Protein AF-A0AAU5DHJ9-F1 (afdb_monomer_lite)

Sequence (113 aa):
MTTLTARCSSARSRAVEELAEATAKWGSAVPDDPGITELADQLAYVAGHLPEDLVNRAEAATHLEAAVEHLRAAARLGGLLPVVTLHHLRLALQRERSARRDHARPRHPSGRS

Structure (mmCIF, N/CA/C/O backbone):
data_AF-A0AAU5DHJ9-F1
#
_entry.id   AF-A0AAU5DHJ9-F1
#
loop_
_atom_site.group_PDB
_atom_site.id
_atom_site.type_symbol
_atom_site.label_atom_id
_atom_site.label_alt_id
_atom_site.label_comp_id
_atom_site.label_asym_id
_atom_site.label_entity_id
_atom_site.label_seq_id
_atom_site.pdbx_PDB_ins_code
_atom_site.Cartn_x
_atom_site.Cartn_y
_atom_site.Cartn_z
_atom_site.occupancy
_atom_site.B_iso_or_equiv
_atom_site.auth_seq_id
_atom_site.auth_comp_id
_atom_site.auth_asym_id
_atom_site.auth_atom_id
_atom_site.pdbx_PDB_model_num
ATOM 1 N N . MET A 1 1 ? -35.230 43.646 -18.114 1.00 48.50 1 MET A N 1
ATOM 2 C CA . MET A 1 1 ? -34.043 43.342 -17.278 1.00 48.50 1 MET A CA 1
ATOM 3 C C . MET A 1 1 ? -33.862 41.826 -17.143 1.00 48.50 1 MET A C 1
ATOM 5 O O . MET A 1 1 ? -34.112 41.276 -16.083 1.00 48.50 1 MET A O 1
ATOM 9 N N . THR A 1 2 ? -33.458 41.124 -18.206 1.00 56.53 2 THR A N 1
ATOM 10 C CA . THR A 1 2 ? -33.458 39.637 -18.229 1.00 56.53 2 THR A CA 1
ATOM 11 C C . THR A 1 2 ? -32.224 39.017 -18.896 1.00 56.53 2 THR A C 1
ATOM 13 O O . THR A 1 2 ? -32.039 37.807 -18.858 1.00 56.53 2 THR A O 1
ATOM 16 N N . THR A 1 3 ? -31.332 39.827 -19.469 1.00 59.31 3 THR A N 1
ATOM 17 C CA . THR A 1 3 ? -30.191 39.359 -20.276 1.00 59.31 3 THR A CA 1
ATOM 18 C C . THR A 1 3 ? -28.950 38.991 -19.455 1.00 59.31 3 THR A C 1
ATOM 20 O O . THR A 1 3 ? -28.213 38.087 -19.839 1.00 59.31 3 THR A O 1
ATOM 23 N N . LEU A 1 4 ? -28.718 39.640 -18.309 1.00 55.88 4 LEU A N 1
ATOM 24 C CA . LEU A 1 4 ? -27.567 39.355 -17.436 1.00 55.88 4 LEU A CA 1
ATOM 25 C C . LEU A 1 4 ? -27.727 38.036 -16.667 1.00 55.88 4 LEU A C 1
ATOM 27 O O . LEU A 1 4 ? -26.788 37.246 -16.608 1.00 55.88 4 LEU A O 1
ATOM 31 N N . THR A 1 5 ? -28.926 37.751 -16.153 1.00 53.72 5 THR A N 1
ATOM 32 C CA . THR A 1 5 ? -29.237 36.500 -15.440 1.00 53.72 5 THR A CA 1
ATOM 33 C C . THR A 1 5 ? -29.174 35.290 -16.375 1.00 53.72 5 THR A C 1
ATOM 35 O O . THR A 1 5 ? -28.612 34.260 -16.010 1.00 53.72 5 THR A O 1
ATOM 38 N N . ALA A 1 6 ? -29.661 35.438 -17.614 1.00 57.25 6 ALA A N 1
ATOM 39 C CA . ALA A 1 6 ? -29.579 34.405 -18.646 1.00 57.25 6 ALA A CA 1
ATOM 40 C C . ALA A 1 6 ? -28.125 34.102 -19.055 1.00 57.25 6 ALA A C 1
ATOM 42 O O . ALA A 1 6 ? -27.738 32.939 -19.126 1.00 57.25 6 ALA A O 1
ATOM 43 N N . ARG A 1 7 ? -27.287 35.135 -19.236 1.00 53.66 7 ARG A N 1
ATOM 44 C CA . ARG A 1 7 ? -25.850 34.969 -19.528 1.00 53.66 7 ARG A CA 1
ATOM 45 C C . ARG A 1 7 ? -25.073 34.339 -18.372 1.00 53.66 7 ARG A C 1
ATOM 47 O O . ARG A 1 7 ? -24.150 33.566 -18.602 1.00 53.66 7 ARG A O 1
ATOM 54 N N . CYS A 1 8 ? -25.437 34.662 -17.133 1.00 56.91 8 CYS A N 1
ATOM 55 C CA . CYS A 1 8 ? -24.828 34.060 -15.948 1.00 56.91 8 CYS A CA 1
ATOM 56 C C . CYS A 1 8 ? -25.215 32.574 -15.821 1.00 56.91 8 CYS A C 1
ATOM 58 O O . CYS A 1 8 ? -24.370 31.736 -15.518 1.00 56.91 8 CYS A O 1
ATOM 60 N N . SER A 1 9 ? -26.464 32.228 -16.152 1.00 67.00 9 SER A N 1
ATOM 61 C CA . SER A 1 9 ? -26.942 30.842 -16.216 1.00 67.00 9 SER A CA 1
ATOM 62 C C . SER A 1 9 ? -26.270 30.034 -17.333 1.00 67.00 9 SER A C 1
ATOM 64 O O . SER A 1 9 ? -25.863 28.898 -17.089 1.00 67.00 9 SER A O 1
ATOM 66 N N . SER A 1 10 ? -26.068 30.613 -18.521 1.00 69.50 10 SER A N 1
ATOM 67 C CA . SER A 1 10 ? -25.381 29.931 -19.625 1.00 69.50 10 SER A CA 1
ATOM 68 C C . SER A 1 10 ? -23.885 29.749 -19.355 1.00 69.50 10 SER A C 1
ATOM 70 O O . SER A 1 10 ? -23.349 28.673 -19.597 1.00 69.50 10 SER A O 1
ATOM 72 N N . ALA A 1 11 ? -23.212 30.765 -18.802 1.00 67.62 11 ALA A N 1
ATOM 73 C CA . ALA A 1 11 ? -21.802 30.670 -18.418 1.00 67.62 11 ALA A CA 1
ATOM 74 C C . ALA A 1 11 ? -21.586 29.633 -17.306 1.00 67.62 11 ALA A C 1
ATOM 76 O O . ALA A 1 11 ? -20.648 28.844 -17.371 1.00 67.62 11 ALA A O 1
ATOM 77 N N . ARG A 1 12 ? -22.493 29.581 -16.322 1.00 64.12 12 ARG A N 1
ATOM 78 C CA . ARG A 1 12 ? -22.481 28.552 -15.278 1.00 64.12 12 ARG A CA 1
ATOM 79 C C . ARG A 1 12 ? -22.702 27.152 -15.850 1.00 64.12 12 ARG A C 1
ATOM 81 O O . ARG A 1 12 ? -22.007 26.234 -15.439 1.00 64.12 12 ARG A O 1
ATOM 88 N N . SER A 1 13 ? -23.641 26.989 -16.780 1.00 70.06 13 SER A N 1
ATOM 89 C CA . SER A 1 13 ? -23.925 25.684 -17.401 1.00 70.06 13 SER A CA 1
ATOM 90 C C . SER A 1 13 ? -22.722 25.177 -18.194 1.00 70.06 13 SER A C 1
ATOM 92 O O . SER A 1 13 ? -22.312 24.036 -18.019 1.00 70.06 13 SER A O 1
ATOM 94 N N . ARG A 1 14 ? -22.077 26.069 -18.953 1.00 69.75 14 ARG A N 1
ATOM 95 C CA . ARG A 1 14 ? -20.837 25.766 -19.668 1.00 69.75 14 ARG A CA 1
ATOM 96 C C . ARG A 1 14 ? -19.694 25.384 -18.726 1.00 69.75 14 ARG A C 1
ATOM 98 O O . ARG A 1 14 ? -19.013 24.403 -18.977 1.00 69.75 14 ARG A O 1
ATOM 105 N N . ALA A 1 15 ? -19.514 26.109 -17.621 1.00 58.09 15 ALA A N 1
ATOM 106 C CA . ALA A 1 15 ? -18.496 25.770 -16.625 1.00 58.09 15 ALA A CA 1
ATOM 107 C C . ALA A 1 15 ? -18.752 24.402 -15.962 1.00 58.09 15 ALA A C 1
ATOM 109 O O . ALA A 1 15 ? -17.807 23.702 -15.614 1.00 58.09 15 ALA A O 1
ATOM 110 N N . VAL A 1 16 ? -20.020 24.006 -15.798 1.00 65.75 16 VAL A N 1
ATOM 111 C CA . VAL A 1 16 ? -20.394 22.680 -15.279 1.00 65.75 16 VAL A CA 1
ATOM 112 C C . VAL A 1 16 ? -20.126 21.578 -16.309 1.00 65.75 16 VAL A C 1
ATOM 114 O O . VAL A 1 16 ? -19.627 20.526 -15.925 1.00 65.75 16 VAL A O 1
ATOM 117 N N . GLU A 1 17 ? -20.394 21.808 -17.596 1.00 74.25 17 GLU A N 1
ATOM 118 C CA . GLU A 1 17 ? -20.050 20.864 -18.673 1.00 74.25 17 GLU A CA 1
ATOM 119 C C . GLU A 1 17 ? -18.535 20.717 -18.848 1.00 74.25 17 GLU A C 1
ATOM 121 O O . GLU A 1 17 ? -18.038 19.595 -18.898 1.00 74.25 17 GLU A O 1
ATOM 126 N N . GLU A 1 18 ? -17.788 21.824 -18.852 1.00 66.88 18 GLU A N 1
ATOM 127 C CA . GLU A 1 18 ? -16.321 21.816 -18.918 1.00 66.88 18 GLU A CA 1
ATOM 128 C C . GLU A 1 18 ? -15.719 21.093 -17.701 1.00 66.88 18 GLU A C 1
ATOM 130 O O . GLU A 1 18 ? -14.774 20.315 -17.843 1.00 66.88 18 GLU A O 1
ATOM 135 N N . LEU A 1 19 ? -16.302 21.275 -16.508 1.00 54.94 19 LEU A N 1
ATOM 136 C CA . LEU A 1 19 ? -15.910 20.537 -15.307 1.00 54.94 19 LEU A CA 1
ATOM 137 C C . LEU A 1 19 ? -16.259 19.047 -15.408 1.00 54.94 19 LEU A C 1
ATOM 139 O O . LEU A 1 19 ? -15.444 18.213 -15.024 1.00 54.94 19 LEU A O 1
ATOM 143 N N . ALA A 1 20 ? -17.435 18.688 -15.925 1.00 67.81 20 ALA A N 1
ATOM 144 C CA . ALA A 1 20 ? -17.838 17.295 -16.113 1.00 67.81 20 ALA A CA 1
ATOM 145 C C . ALA A 1 20 ? -16.936 16.580 -17.131 1.00 67.81 20 ALA A C 1
ATOM 147 O O . ALA A 1 20 ? -16.505 15.454 -16.885 1.00 67.81 20 ALA A O 1
ATOM 148 N N . GLU A 1 21 ? -16.579 17.251 -18.227 1.00 68.94 21 GLU A N 1
ATOM 149 C CA . GLU A 1 21 ? -15.649 16.737 -19.231 1.00 68.94 21 GLU A CA 1
ATOM 150 C C . GLU A 1 21 ? -14.227 16.597 -18.663 1.00 68.94 21 GLU A C 1
ATOM 152 O O . GLU A 1 21 ? -13.570 15.576 -18.874 1.00 68.94 21 GLU A O 1
ATOM 157 N N . ALA A 1 22 ? -13.758 17.581 -17.888 1.00 59.31 22 ALA A N 1
ATOM 158 C CA . ALA A 1 22 ? -12.475 17.502 -17.192 1.00 59.31 22 ALA A CA 1
ATOM 159 C C . ALA A 1 22 ? -12.451 16.350 -16.173 1.00 59.31 22 ALA A C 1
ATOM 161 O O . ALA A 1 22 ? -11.483 15.595 -16.117 1.00 59.31 22 ALA A O 1
ATOM 162 N N . THR A 1 23 ? -13.542 16.155 -15.429 1.00 59.72 23 THR A N 1
ATOM 163 C CA . THR A 1 23 ? -13.670 15.076 -14.438 1.00 59.72 23 THR A CA 1
ATOM 164 C C . THR A 1 23 ? -13.727 13.702 -15.112 1.00 59.72 23 THR A C 1
ATOM 166 O O . THR A 1 23 ? -13.102 12.760 -14.632 1.00 59.72 23 THR A O 1
ATOM 169 N N . ALA A 1 24 ? -14.403 13.581 -16.260 1.00 63.22 24 ALA A N 1
ATOM 170 C CA . ALA A 1 24 ? -14.417 12.354 -17.056 1.00 63.22 24 ALA A CA 1
ATOM 171 C C . ALA A 1 24 ? -13.014 11.988 -17.577 1.00 63.22 24 ALA A C 1
ATOM 173 O O . ALA A 1 24 ? -12.643 10.816 -17.564 1.00 63.22 24 ALA A O 1
ATOM 174 N N . LYS A 1 25 ? -12.206 12.989 -17.959 1.00 60.53 25 LYS A N 1
ATOM 175 C CA . LYS A 1 25 ? -10.799 12.803 -18.363 1.00 60.53 25 LYS A CA 1
ATOM 176 C C . LYS A 1 25 ? -9.890 12.432 -17.187 1.00 60.53 25 LYS A C 1
ATOM 178 O O . LYS A 1 25 ? -8.978 11.627 -17.353 1.00 60.53 25 LYS A O 1
ATOM 183 N N . TRP A 1 26 ? -10.140 12.979 -15.996 1.00 53.69 26 TRP A N 1
ATOM 184 C CA . TRP A 1 26 ? -9.405 12.610 -14.780 1.00 53.69 26 TRP A CA 1
ATOM 185 C C . TRP A 1 26 ? -9.751 11.201 -14.287 1.00 53.69 26 TRP A C 1
ATOM 187 O O . TRP A 1 26 ? -8.873 10.510 -13.785 1.00 53.69 26 TRP A O 1
ATOM 197 N N . GLY A 1 27 ? -10.991 10.746 -14.484 1.00 53.41 27 GLY A N 1
ATOM 198 C CA . GLY A 1 27 ? -11.424 9.389 -14.137 1.00 53.41 27 GLY A CA 1
ATOM 199 C C . GLY A 1 27 ? -10.982 8.298 -15.120 1.00 53.41 27 GLY A C 1
ATOM 200 O O . GLY A 1 27 ? -10.995 7.128 -14.757 1.00 53.41 27 GLY A O 1
ATOM 201 N N . SER A 1 28 ? -10.584 8.650 -16.350 1.00 53.78 28 SER A N 1
ATOM 202 C CA . SER A 1 28 ? -10.228 7.670 -17.394 1.00 53.78 28 SER A CA 1
ATOM 203 C C . SER A 1 28 ? -8.792 7.142 -17.330 1.00 53.78 28 SER A C 1
ATOM 205 O O . SER A 1 28 ? -8.459 6.204 -18.047 1.00 53.78 28 SER A O 1
ATOM 207 N N . ALA A 1 29 ? -7.939 7.755 -16.509 1.00 54.34 29 ALA A N 1
ATOM 208 C CA . ALA A 1 29 ? -6.532 7.386 -16.371 1.00 54.34 29 ALA A CA 1
ATOM 209 C C . ALA A 1 29 ? -6.064 7.507 -14.916 1.00 54.34 29 ALA A C 1
ATOM 211 O O . ALA A 1 29 ? -4.945 7.943 -14.661 1.00 54.34 29 ALA A O 1
ATOM 212 N N . VAL A 1 30 ? -6.927 7.155 -13.958 1.00 49.25 30 VAL A N 1
ATOM 213 C CA . VAL A 1 30 ? -6.434 6.766 -12.636 1.00 49.25 30 VAL A CA 1
ATOM 214 C C . VAL A 1 30 ? -5.784 5.405 -12.871 1.00 49.25 30 VAL A C 1
ATOM 216 O O . VAL A 1 30 ? -6.510 4.478 -13.232 1.00 49.25 30 VAL A O 1
ATOM 219 N N . PRO A 1 31 ? -4.445 5.279 -12.792 1.00 57.81 31 PRO A N 1
ATOM 220 C CA . PRO A 1 31 ? -3.838 3.957 -12.785 1.00 57.81 31 PRO A CA 1
ATOM 221 C C . PRO A 1 31 ? -4.528 3.173 -11.673 1.00 57.81 31 PRO A C 1
ATOM 223 O O . PRO A 1 31 ? -4.787 3.762 -10.620 1.00 57.81 31 PRO A O 1
ATOM 226 N N . ASP A 1 32 ? -4.842 1.896 -11.894 1.00 64.81 32 ASP A N 1
ATOM 227 C CA . ASP A 1 32 ? -5.180 1.020 -10.773 1.00 64.81 32 ASP A CA 1
ATOM 228 C C . ASP A 1 32 ? -4.099 1.250 -9.716 1.00 64.81 32 ASP A C 1
ATOM 230 O O . ASP A 1 32 ? -2.926 1.072 -10.027 1.00 64.81 32 ASP A O 1
ATOM 234 N N . ASP A 1 33 ? -4.469 1.791 -8.552 1.00 63.72 33 ASP A N 1
ATOM 235 C CA . ASP A 1 33 ? -3.519 2.093 -7.482 1.00 63.72 33 ASP A CA 1
ATOM 236 C C . ASP A 1 33 ? -3.163 0.747 -6.855 1.00 63.72 33 ASP A C 1
ATOM 238 O O . ASP A 1 33 ? -3.976 0.209 -6.087 1.00 63.72 33 ASP A O 1
ATOM 242 N N . PRO A 1 34 ? -2.025 0.133 -7.243 1.00 65.56 34 PRO A N 1
ATOM 243 C CA . PRO A 1 34 ? -1.705 -1.182 -6.743 1.00 65.56 34 PRO A CA 1
ATOM 244 C C . PRO A 1 34 ? -1.463 -1.007 -5.250 1.00 65.56 34 PRO A C 1
ATOM 246 O O . PRO A 1 34 ? -0.629 -0.203 -4.820 1.00 65.56 34 PRO A O 1
ATOM 249 N N . GLY A 1 35 ? -2.206 -1.749 -4.432 1.00 82.19 35 GLY A N 1
ATOM 250 C CA . GLY A 1 35 ? -2.005 -1.704 -2.988 1.00 82.19 35 GLY A CA 1
ATOM 251 C C . GLY A 1 35 ? -0.529 -1.957 -2.649 1.00 82.19 35 GLY A C 1
ATOM 252 O O . GLY A 1 35 ? 0.183 -2.626 -3.392 1.00 82.19 35 GLY A O 1
ATOM 253 N N . ILE A 1 36 ? -0.054 -1.463 -1.502 1.00 84.31 36 ILE A N 1
ATOM 254 C CA . ILE A 1 36 ? 1.375 -1.516 -1.116 1.00 84.31 36 ILE A CA 1
ATOM 255 C C . ILE A 1 36 ? 2.001 -2.921 -1.277 1.00 84.31 36 ILE A C 1
ATOM 257 O O . ILE A 1 36 ? 3.172 -3.033 -1.634 1.00 84.31 36 ILE A O 1
ATOM 261 N N . THR A 1 37 ? 1.233 -3.992 -1.047 1.00 85.88 37 THR A N 1
ATOM 262 C CA . THR A 1 37 ? 1.674 -5.378 -1.287 1.00 85.88 37 THR A CA 1
ATOM 263 C C . THR A 1 37 ? 1.888 -5.682 -2.772 1.00 85.88 37 THR A C 1
ATOM 265 O O . THR A 1 37 ? 2.920 -6.232 -3.135 1.00 85.88 37 THR A O 1
ATOM 268 N N . GLU A 1 38 ? 0.945 -5.299 -3.631 1.00 83.31 38 GLU A N 1
ATOM 269 C CA . GLU A 1 38 ? 1.021 -5.520 -5.078 1.00 83.31 38 GLU A CA 1
ATOM 270 C C . GLU A 1 38 ? 2.172 -4.723 -5.703 1.00 83.31 38 GLU A C 1
ATOM 272 O O . GLU A 1 38 ? 2.933 -5.259 -6.506 1.00 83.31 38 GLU A O 1
ATOM 277 N N . LEU A 1 39 ? 2.374 -3.479 -5.261 1.00 86.19 39 LEU A N 1
ATOM 278 C C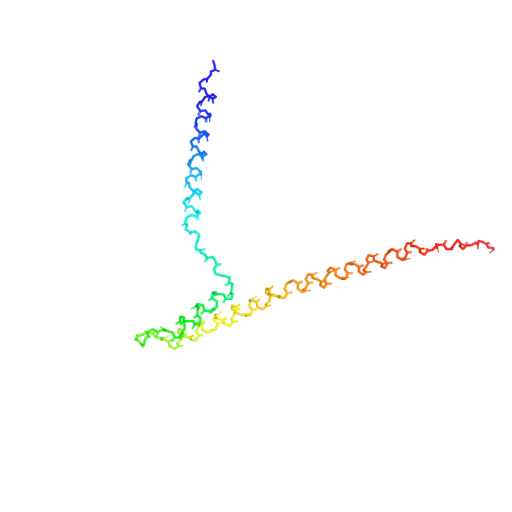A . LEU A 1 39 ? 3.517 -2.670 -5.681 1.00 86.19 39 LEU A CA 1
ATOM 279 C C . LEU A 1 39 ? 4.855 -3.322 -5.289 1.00 86.19 39 LEU A C 1
ATOM 281 O O . LEU A 1 39 ? 5.809 -3.301 -6.068 1.00 86.19 39 LEU A O 1
ATOM 285 N N . ALA A 1 40 ? 4.932 -3.924 -4.097 1.00 89.81 40 ALA A N 1
ATOM 286 C CA . ALA A 1 40 ? 6.123 -4.650 -3.663 1.00 89.81 40 ALA A CA 1
ATOM 287 C C . ALA A 1 40 ? 6.397 -5.878 -4.547 1.00 89.81 40 ALA A C 1
ATOM 289 O O . ALA A 1 40 ? 7.549 -6.140 -4.886 1.00 89.81 40 ALA A O 1
ATOM 290 N N . ASP A 1 41 ? 5.360 -6.609 -4.950 1.00 88.94 41 ASP A N 1
ATOM 291 C CA . ASP A 1 41 ? 5.508 -7.790 -5.805 1.00 88.94 41 ASP A CA 1
ATOM 292 C C . ASP A 1 41 ? 5.906 -7.414 -7.240 1.00 88.94 41 ASP A C 1
ATOM 294 O O . ASP A 1 41 ? 6.793 -8.044 -7.822 1.00 88.94 41 ASP A O 1
ATOM 298 N N . GLN A 1 42 ? 5.337 -6.336 -7.786 1.00 89.50 42 GLN A N 1
ATOM 299 C CA . GLN A 1 42 ? 5.735 -5.792 -9.087 1.00 89.50 42 GLN A CA 1
ATOM 300 C C . GLN A 1 42 ? 7.199 -5.325 -9.083 1.00 89.50 42 GLN A C 1
ATOM 302 O O . GLN A 1 42 ? 7.951 -5.638 -10.007 1.00 89.50 42 GLN A O 1
ATOM 307 N N . LEU A 1 43 ? 7.647 -4.631 -8.030 1.00 88.00 43 LEU A N 1
ATOM 308 C CA . LEU A 1 43 ? 9.047 -4.210 -7.901 1.00 88.00 43 LEU A CA 1
ATOM 309 C C . LEU A 1 43 ? 10.002 -5.395 -7.718 1.00 88.00 43 LEU A C 1
ATOM 311 O O . LEU A 1 43 ? 11.092 -5.383 -8.289 1.00 88.00 43 LEU A O 1
ATOM 315 N N . ALA A 1 44 ? 9.593 -6.436 -6.988 1.00 87.25 44 ALA A N 1
ATOM 316 C CA . ALA A 1 44 ? 10.378 -7.662 -6.851 1.00 87.25 44 ALA A CA 1
ATOM 317 C C . ALA A 1 44 ? 10.537 -8.377 -8.199 1.00 87.25 44 ALA A C 1
ATOM 319 O O . ALA A 1 44 ? 11.625 -8.851 -8.529 1.00 87.25 44 ALA A O 1
ATOM 320 N N . TYR A 1 45 ? 9.471 -8.403 -9.005 1.00 88.94 45 TYR A N 1
ATOM 321 C CA . TYR A 1 45 ? 9.533 -8.913 -10.368 1.00 88.94 45 TYR A CA 1
ATOM 322 C C . TYR A 1 45 ? 10.528 -8.111 -11.215 1.00 88.94 45 TYR A C 1
ATOM 324 O O . T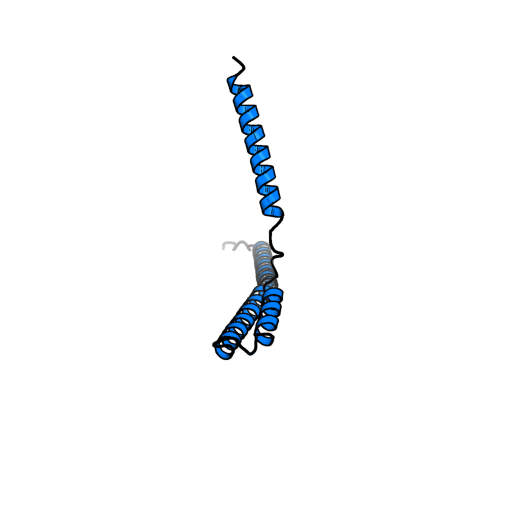YR A 1 45 ? 11.400 -8.708 -11.841 1.00 88.94 45 TYR A O 1
ATOM 332 N N . VAL A 1 46 ? 10.466 -6.775 -11.190 1.00 88.44 46 VAL A N 1
ATOM 333 C CA . VAL A 1 46 ? 11.410 -5.924 -11.936 1.00 88.44 46 VAL A CA 1
ATOM 334 C C . VAL A 1 46 ? 12.855 -6.162 -11.491 1.00 88.44 46 VAL A C 1
ATOM 336 O O . VAL A 1 46 ? 13.723 -6.322 -12.347 1.00 88.44 46 VAL A O 1
ATOM 339 N N . ALA A 1 47 ? 13.117 -6.250 -10.183 1.00 84.44 47 ALA A N 1
ATOM 340 C CA . ALA A 1 47 ? 14.454 -6.516 -9.647 1.00 84.44 47 ALA A CA 1
ATOM 341 C C . ALA A 1 47 ? 15.044 -7.833 -10.185 1.00 84.44 47 ALA A C 1
ATOM 343 O O . ALA A 1 47 ? 16.204 -7.870 -10.593 1.00 84.44 47 ALA A O 1
ATOM 344 N N . GLY A 1 48 ? 14.228 -8.892 -10.256 1.00 86.19 48 GLY A N 1
ATOM 345 C CA . GLY A 1 48 ? 14.635 -10.200 -10.779 1.00 86.19 48 GLY A CA 1
ATOM 346 C C . GLY A 1 48 ? 14.765 -10.282 -12.306 1.00 86.19 48 GLY A C 1
ATOM 347 O O . GLY A 1 48 ? 15.344 -11.242 -12.807 1.00 86.19 48 GLY A O 1
ATOM 348 N N . HIS A 1 49 ? 14.249 -9.295 -13.046 1.00 90.75 49 HIS A N 1
ATOM 349 C CA . HIS A 1 49 ? 14.210 -9.292 -14.516 1.00 90.75 49 HIS A CA 1
ATOM 350 C C . HIS A 1 49 ? 14.943 -8.092 -15.132 1.00 90.75 49 HIS A C 1
ATOM 352 O O . HIS A 1 49 ? 14.683 -7.723 -16.279 1.00 90.75 49 HIS A O 1
ATOM 358 N N . LEU A 1 50 ? 15.871 -7.475 -14.392 1.00 86.00 50 LEU A N 1
ATOM 359 C CA . LEU A 1 50 ? 16.706 -6.409 -14.942 1.00 86.00 50 LEU A CA 1
ATOM 360 C C . LEU A 1 50 ? 17.525 -6.923 -16.141 1.00 86.00 50 LEU A C 1
ATOM 362 O O . LEU A 1 50 ? 18.116 -8.006 -16.029 1.00 86.00 50 LEU A O 1
ATOM 366 N N . PRO A 1 51 ? 17.627 -6.146 -17.239 1.00 88.62 51 PRO A N 1
ATOM 367 C CA . PRO A 1 51 ? 18.434 -6.510 -18.401 1.00 88.62 51 PRO A CA 1
ATOM 368 C C . PRO A 1 51 ? 19.887 -6.814 -18.021 1.00 88.62 51 PRO A C 1
ATOM 370 O O . PRO A 1 51 ? 20.473 -6.126 -17.186 1.00 88.62 51 PRO A O 1
ATOM 373 N N . GLU A 1 52 ? 20.472 -7.847 -18.630 1.00 88.31 52 GLU A N 1
ATOM 374 C CA . GLU A 1 52 ? 21.862 -8.266 -18.379 1.00 88.31 52 GLU A CA 1
ATOM 375 C C . GLU A 1 52 ? 22.882 -7.180 -18.755 1.00 88.31 52 GLU A C 1
ATOM 377 O O . GLU A 1 52 ? 23.924 -7.052 -18.118 1.00 88.31 52 GLU A O 1
ATOM 382 N N . ASP A 1 53 ? 22.566 -6.379 -19.770 1.00 90.38 53 ASP A N 1
ATOM 383 C CA . ASP A 1 53 ? 23.384 -5.290 -20.306 1.00 90.38 53 ASP A CA 1
ATOM 384 C C . ASP A 1 53 ? 23.188 -3.955 -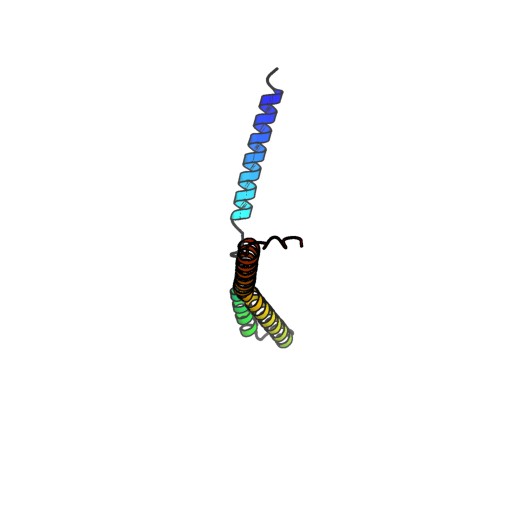19.571 1.00 90.38 53 ASP A C 1
ATOM 386 O O . ASP A 1 53 ? 23.801 -2.945 -19.927 1.00 90.38 53 ASP A O 1
ATOM 390 N N . LEU A 1 54 ? 22.357 -3.933 -18.525 1.00 87.44 54 LEU A N 1
ATOM 391 C CA . LEU A 1 54 ? 22.101 -2.731 -17.749 1.00 87.44 54 LEU A CA 1
ATOM 392 C C . LEU A 1 54 ? 23.371 -2.265 -17.020 1.00 87.44 54 LEU A C 1
ATOM 394 O O . LEU A 1 54 ? 23.951 -2.966 -16.186 1.00 87.44 54 LEU A O 1
ATOM 398 N N . VAL A 1 55 ? 23.776 -1.025 -17.283 1.00 87.88 55 VAL A N 1
ATOM 399 C CA . VAL A 1 55 ? 24.862 -0.374 -16.542 1.00 87.88 55 VAL A CA 1
ATOM 400 C C . VAL A 1 55 ? 24.474 -0.277 -15.064 1.00 87.88 55 VAL A C 1
ATOM 402 O O . VAL A 1 55 ? 23.367 0.142 -14.735 1.00 87.88 55 VAL A O 1
ATOM 405 N N . ASN A 1 56 ? 25.385 -0.669 -14.170 1.00 87.62 56 ASN A N 1
ATOM 406 C CA . ASN A 1 56 ? 25.166 -0.729 -12.718 1.00 87.62 56 ASN A CA 1
ATOM 407 C C . ASN A 1 56 ? 23.997 -1.637 -12.291 1.00 87.62 56 ASN A C 1
ATOM 409 O O . ASN A 1 56 ? 23.388 -1.423 -11.243 1.00 87.62 56 ASN A O 1
ATOM 413 N N . ARG A 1 57 ? 23.705 -2.695 -13.060 1.00 85.56 57 ARG A N 1
ATOM 414 C CA . ARG A 1 57 ? 22.635 -3.663 -12.765 1.00 85.56 57 ARG A CA 1
ATOM 415 C C . ARG A 1 57 ? 22.603 -4.146 -11.314 1.00 85.56 57 ARG A C 1
ATOM 417 O O . ARG A 1 57 ? 21.532 -4.207 -10.725 1.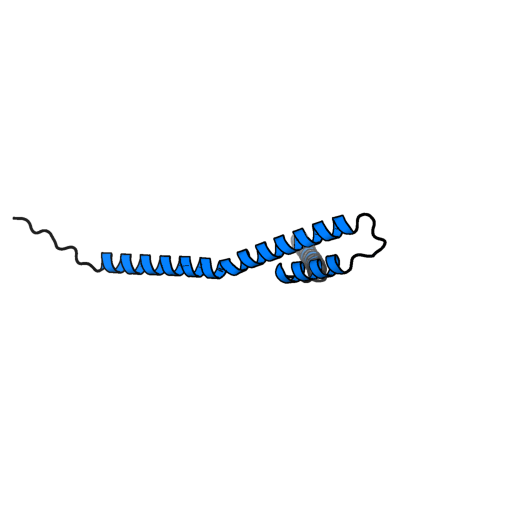00 85.56 57 ARG A O 1
ATOM 424 N N . ALA A 1 58 ? 23.756 -4.492 -10.742 1.00 85.31 58 ALA A N 1
ATOM 425 C CA . ALA A 1 58 ? 23.837 -5.013 -9.375 1.00 85.31 58 ALA A CA 1
ATOM 426 C C . ALA A 1 58 ? 23.407 -3.977 -8.320 1.00 85.31 58 ALA A C 1
ATOM 428 O O . ALA A 1 58 ? 22.718 -4.307 -7.356 1.00 85.31 58 ALA A O 1
ATOM 429 N N . GLU A 1 59 ? 23.780 -2.714 -8.522 1.00 84.50 59 GLU A N 1
ATOM 430 C CA . GLU A 1 59 ? 23.371 -1.602 -7.663 1.00 84.50 59 GLU A CA 1
ATOM 431 C C . GLU A 1 59 ? 21.867 -1.333 -7.812 1.00 84.50 59 GLU A C 1
ATOM 433 O O . GLU A 1 59 ? 21.151 -1.235 -6.816 1.00 84.50 59 GLU A O 1
ATOM 438 N N . ALA A 1 60 ? 21.361 -1.325 -9.050 1.00 79.62 60 ALA A N 1
ATOM 439 C CA . ALA A 1 60 ? 19.934 -1.189 -9.328 1.00 79.62 60 ALA A CA 1
ATOM 440 C C . ALA A 1 60 ? 19.106 -2.318 -8.685 1.00 79.62 60 ALA A C 1
ATOM 442 O O . ALA A 1 60 ? 18.095 -2.038 -8.042 1.00 79.62 60 ALA A O 1
ATOM 443 N N . ALA A 1 61 ? 19.554 -3.574 -8.793 1.00 81.94 61 ALA A N 1
ATOM 444 C CA . ALA A 1 61 ? 18.917 -4.720 -8.143 1.00 81.94 61 ALA A CA 1
ATOM 445 C C . ALA A 1 61 ? 18.869 -4.538 -6.620 1.00 81.94 61 ALA A C 1
ATOM 447 O O . ALA A 1 61 ? 17.801 -4.641 -6.022 1.00 81.94 61 ALA A O 1
ATOM 448 N N . THR A 1 62 ? 19.997 -4.158 -6.011 1.00 84.75 62 THR A N 1
ATOM 449 C CA . THR A 1 62 ? 20.104 -3.928 -4.560 1.00 84.75 62 THR A CA 1
ATOM 450 C C . THR A 1 62 ? 19.131 -2.844 -4.084 1.00 84.75 62 THR A C 1
ATOM 452 O O . THR A 1 62 ? 18.452 -3.005 -3.068 1.00 84.75 62 THR A O 1
ATOM 455 N N . HIS A 1 63 ? 19.027 -1.732 -4.817 1.00 83.75 63 HIS A N 1
ATOM 456 C CA . HIS A 1 63 ? 18.098 -0.655 -4.474 1.00 83.75 63 HIS A CA 1
ATOM 457 C C . HIS A 1 63 ? 16.633 -1.072 -4.605 1.00 83.75 63 HIS A C 1
ATOM 459 O O . HIS A 1 63 ? 15.818 -0.710 -3.754 1.00 83.75 63 HIS A O 1
ATOM 465 N N . LEU A 1 64 ? 16.294 -1.840 -5.641 1.00 85.50 64 LEU A N 1
ATOM 466 C CA . LEU A 1 64 ? 14.936 -2.340 -5.833 1.00 85.50 64 LEU A CA 1
ATOM 467 C C . LEU A 1 64 ? 14.554 -3.354 -4.750 1.00 85.50 64 LEU A C 1
ATOM 469 O O . LEU A 1 64 ? 13.472 -3.246 -4.181 1.00 85.50 64 LEU A O 1
ATOM 473 N N . GLU A 1 65 ? 15.446 -4.277 -4.393 1.00 87.75 65 GLU A N 1
ATOM 474 C CA . GLU A 1 65 ? 15.229 -5.222 -3.291 1.00 87.75 65 GLU A CA 1
ATOM 475 C C . GLU A 1 65 ? 15.008 -4.502 -1.952 1.00 87.75 65 GLU A C 1
ATOM 477 O O . GLU A 1 65 ? 14.081 -4.831 -1.209 1.00 87.75 65 GLU A O 1
ATOM 482 N N . ALA A 1 66 ? 15.793 -3.457 -1.664 1.00 83.38 66 ALA A N 1
ATOM 483 C CA . ALA A 1 66 ? 15.592 -2.634 -0.474 1.00 83.38 66 ALA A CA 1
ATOM 484 C C . ALA A 1 66 ? 14.216 -1.941 -0.478 1.00 83.38 66 ALA A C 1
ATOM 486 O O . ALA A 1 66 ? 13.516 -1.931 0.539 1.00 83.38 66 ALA A O 1
ATOM 487 N N . ALA A 1 67 ? 13.789 -1.402 -1.625 1.00 87.06 67 ALA A N 1
ATOM 488 C CA . ALA A 1 67 ? 12.473 -0.785 -1.773 1.00 87.06 67 ALA A CA 1
ATOM 489 C C . ALA A 1 67 ? 11.330 -1.792 -1.547 1.00 87.06 67 ALA A C 1
ATOM 491 O O . ALA A 1 67 ? 10.365 -1.477 -0.846 1.00 87.06 67 ALA A O 1
ATOM 492 N N . VAL A 1 68 ? 11.459 -3.017 -2.065 1.00 90.88 68 VAL A N 1
ATOM 493 C CA . VAL A 1 68 ? 10.506 -4.115 -1.833 1.00 90.88 68 VAL A CA 1
ATOM 494 C C . VAL A 1 68 ? 10.367 -4.410 -0.340 1.00 90.88 68 VAL A C 1
ATOM 496 O O . VAL A 1 68 ? 9.249 -4.501 0.176 1.00 90.88 68 VAL A O 1
ATOM 499 N N . GLU A 1 69 ? 11.480 -4.511 0.387 1.00 89.56 69 GLU A N 1
ATOM 500 C CA . GLU A 1 69 ? 11.443 -4.787 1.824 1.00 89.56 69 GLU A CA 1
ATOM 501 C C . GLU A 1 69 ? 10.818 -3.645 2.633 1.00 89.56 69 GLU A C 1
ATOM 503 O O . GLU A 1 69 ? 10.047 -3.895 3.570 1.00 89.56 69 GLU A O 1
ATOM 508 N N . HIS A 1 70 ? 11.059 -2.393 2.239 1.00 88.50 70 HIS A N 1
ATOM 509 C CA . HIS A 1 70 ? 10.393 -1.238 2.837 1.00 88.50 70 HIS A CA 1
ATOM 510 C C . HIS A 1 70 ? 8.879 -1.253 2.604 1.00 88.50 70 HIS A C 1
ATOM 512 O O . HIS A 1 70 ? 8.116 -1.034 3.548 1.00 88.50 70 HIS A O 1
ATOM 518 N N . LEU A 1 71 ? 8.425 -1.575 1.392 1.00 86.94 71 LEU A N 1
ATOM 519 C CA . LEU A 1 71 ? 6.997 -1.677 1.084 1.00 86.94 71 LEU A CA 1
ATOM 520 C C . LEU A 1 71 ? 6.333 -2.823 1.853 1.00 86.94 71 LEU A C 1
ATOM 522 O O . LEU A 1 71 ? 5.284 -2.630 2.464 1.00 86.94 71 LEU A O 1
ATOM 526 N N . ARG A 1 72 ? 6.973 -3.993 1.944 1.00 90.50 72 ARG A N 1
ATOM 527 C CA . ARG A 1 72 ? 6.477 -5.109 2.770 1.00 90.50 72 ARG A CA 1
ATOM 528 C C . ARG A 1 72 ? 6.414 -4.745 4.250 1.00 90.50 72 ARG A C 1
ATOM 530 O O . ARG A 1 72 ? 5.475 -5.128 4.948 1.00 90.50 72 ARG A O 1
ATOM 537 N N . ALA A 1 73 ? 7.399 -4.004 4.760 1.00 88.38 73 ALA A N 1
ATOM 538 C CA . ALA A 1 73 ? 7.359 -3.474 6.121 1.00 88.38 73 ALA A CA 1
ATOM 539 C C . ALA A 1 73 ? 6.171 -2.520 6.320 1.00 88.38 73 ALA A C 1
ATOM 541 O O . ALA A 1 73 ? 5.431 -2.674 7.292 1.00 88.38 73 ALA A O 1
ATOM 542 N N . ALA A 1 74 ? 5.934 -1.609 5.376 1.00 85.06 74 ALA A N 1
ATOM 543 C CA . AL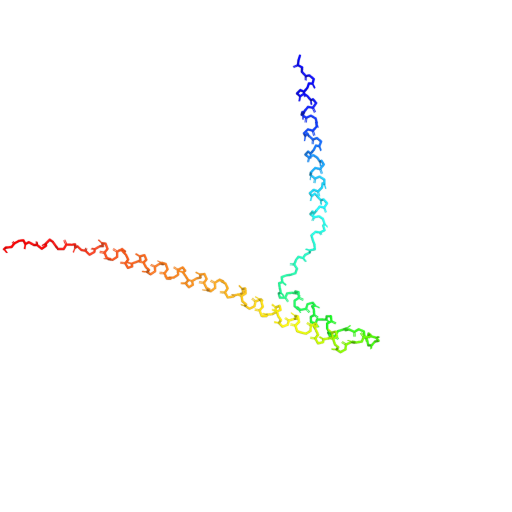A A 1 74 ? 4.786 -0.709 5.405 1.00 85.06 74 ALA A CA 1
ATOM 544 C C . ALA A 1 74 ? 3.447 -1.467 5.348 1.00 85.06 74 ALA A C 1
ATOM 546 O O . ALA A 1 74 ? 2.553 -1.180 6.143 1.00 85.06 74 ALA A O 1
ATOM 547 N N . ALA A 1 75 ? 3.323 -2.490 4.496 1.00 88.00 75 ALA A N 1
ATOM 548 C CA . ALA A 1 75 ? 2.131 -3.335 4.412 1.00 88.00 75 ALA A CA 1
ATOM 549 C C . ALA A 1 75 ? 1.849 -4.067 5.735 1.00 88.00 75 ALA A C 1
ATOM 551 O O . ALA A 1 75 ? 0.710 -4.087 6.202 1.00 88.00 75 ALA A O 1
ATOM 552 N N . ARG A 1 76 ? 2.888 -4.608 6.390 1.00 87.50 76 ARG A N 1
ATOM 553 C CA . ARG A 1 76 ? 2.769 -5.224 7.724 1.00 87.50 76 ARG A CA 1
ATOM 554 C C . ARG A 1 76 ? 2.250 -4.225 8.758 1.00 87.50 76 ARG A C 1
ATOM 556 O O . ARG A 1 76 ? 1.340 -4.557 9.510 1.00 87.50 76 ARG A O 1
ATOM 563 N N . LEU A 1 77 ? 2.782 -3.002 8.775 1.00 83.94 77 LEU A N 1
ATOM 564 C CA . LEU A 1 77 ? 2.315 -1.943 9.678 1.00 83.94 77 LEU A CA 1
ATOM 565 C C . LEU A 1 77 ? 0.859 -1.543 9.394 1.00 83.94 77 LEU A C 1
ATOM 567 O O . LEU A 1 77 ? 0.064 -1.441 10.326 1.00 83.94 77 LEU A O 1
ATOM 571 N N . GLY A 1 78 ? 0.486 -1.384 8.122 1.00 79.88 78 GLY A N 1
ATOM 572 C CA . GLY A 1 78 ? -0.893 -1.104 7.714 1.00 79.88 78 GLY A CA 1
ATOM 573 C C . GLY A 1 78 ? -1.866 -2.217 8.116 1.00 79.88 78 GLY A C 1
ATOM 574 O O . GLY A 1 78 ? -2.942 -1.941 8.642 1.00 79.88 78 GLY A O 1
ATOM 575 N N . GLY A 1 79 ? -1.458 -3.481 7.973 1.00 80.50 79 GLY A N 1
ATOM 576 C CA . GLY A 1 79 ? -2.235 -4.650 8.397 1.00 80.50 79 GLY A CA 1
ATOM 577 C C . GLY A 1 79 ? -2.426 -4.771 9.914 1.00 80.50 79 GLY A C 1
ATOM 578 O O . GLY A 1 79 ? -3.358 -5.440 10.361 1.00 80.50 79 GLY A O 1
ATOM 579 N N . LEU A 1 80 ? -1.595 -4.104 10.723 1.00 82.06 80 LEU A N 1
ATOM 580 C CA . LEU A 1 80 ? -1.757 -4.046 12.181 1.00 82.06 80 LEU A CA 1
ATOM 581 C C . LEU A 1 80 ? -2.775 -2.991 12.629 1.00 82.06 80 LEU A C 1
ATOM 583 O O . LEU A 1 80 ? -3.284 -3.087 13.748 1.00 82.06 80 LEU A O 1
ATOM 587 N N . LEU A 1 81 ? -3.110 -2.015 11.777 1.00 83.12 81 LEU A N 1
ATOM 588 C CA . LEU A 1 81 ? -4.028 -0.928 12.120 1.00 83.12 81 LEU A CA 1
ATOM 589 C C . LEU A 1 81 ? -5.388 -1.444 12.632 1.00 83.12 81 LEU A C 1
ATOM 591 O O . LEU A 1 81 ? -5.794 -1.015 13.711 1.00 83.12 81 LEU A O 1
ATOM 595 N N . PRO A 1 82 ? -6.059 -2.419 11.980 1.00 77.31 82 PRO A N 1
ATOM 596 C CA . PRO A 1 82 ? -7.326 -2.954 12.478 1.00 77.31 82 PRO A CA 1
ATOM 597 C C . PRO A 1 82 ? -7.204 -3.600 13.864 1.00 77.31 82 PRO A C 1
ATOM 599 O O . PRO A 1 82 ? -8.086 -3.435 14.708 1.00 77.31 82 PRO A O 1
ATOM 602 N N . VAL A 1 83 ? -6.099 -4.302 14.135 1.00 81.69 83 VAL A N 1
ATOM 603 C CA . VAL A 1 83 ? -5.843 -4.943 15.435 1.00 81.69 83 VAL A CA 1
ATOM 604 C C . VAL A 1 83 ? -5.649 -3.888 16.525 1.00 81.69 83 VAL A C 1
ATOM 606 O O . VAL A 1 83 ? -6.221 -4.005 17.612 1.00 81.69 83 VAL A O 1
ATOM 609 N N . VAL A 1 84 ? -4.898 -2.826 16.226 1.00 78.38 84 VAL A N 1
ATOM 610 C CA . VAL A 1 84 ? -4.704 -1.677 17.122 1.00 78.38 84 VAL A CA 1
ATOM 611 C C . VAL A 1 84 ? -6.035 -0.964 17.385 1.00 78.38 84 VAL A C 1
ATOM 613 O O . VAL A 1 84 ? -6.374 -0.699 18.541 1.00 78.38 84 VAL A O 1
ATOM 616 N N . THR A 1 85 ? -6.848 -0.730 16.353 1.00 78.44 85 THR A N 1
ATOM 617 C CA . THR A 1 85 ? -8.190 -0.147 16.492 1.00 78.44 85 THR A CA 1
ATOM 618 C C . THR A 1 85 ? -9.086 -1.001 17.391 1.00 78.44 85 THR A C 1
ATOM 620 O O . THR A 1 85 ? -9.709 -0.472 18.314 1.00 78.44 85 THR A O 1
ATOM 623 N N . LEU A 1 86 ? -9.121 -2.324 17.190 1.00 86.31 86 LEU A N 1
ATOM 624 C CA . LEU A 1 86 ? -9.893 -3.247 18.031 1.00 86.31 86 LEU A CA 1
ATOM 625 C C . LEU A 1 86 ? -9.405 -3.252 19.482 1.00 86.31 86 LEU A C 1
ATOM 627 O O . LEU A 1 86 ? -10.218 -3.279 20.409 1.00 86.31 86 LEU A O 1
ATOM 631 N N . HIS A 1 87 ? -8.091 -3.186 19.696 1.00 86.75 87 HIS A N 1
ATOM 632 C CA . HIS A 1 87 ? -7.517 -3.068 21.031 1.00 86.75 87 HIS A CA 1
ATOM 633 C C . HIS A 1 87 ? -8.004 -1.796 21.740 1.00 86.75 87 HIS A C 1
ATOM 635 O O . HIS A 1 87 ? -8.503 -1.871 22.868 1.00 86.75 87 HIS A O 1
ATOM 641 N N . HIS A 1 88 ? -7.930 -0.640 21.074 1.00 86.12 88 HIS A N 1
ATOM 642 C CA . HIS A 1 88 ? -8.407 0.625 21.634 1.00 86.12 88 HIS A CA 1
ATOM 643 C C . HIS A 1 88 ? -9.919 0.631 21.879 1.00 86.12 88 HIS A C 1
ATOM 645 O O . HIS A 1 88 ? -10.357 1.095 22.934 1.00 86.12 88 HIS A O 1
ATOM 651 N N . LEU A 1 89 ? -10.715 0.050 20.977 1.00 81.00 89 LEU A N 1
ATOM 652 C CA . LEU A 1 89 ? -12.155 -0.118 21.178 1.00 81.00 89 LEU A CA 1
ATOM 653 C C . LEU A 1 89 ? -12.449 -0.985 22.411 1.00 81.00 89 LEU A C 1
ATOM 655 O O . LEU A 1 89 ? -13.288 -0.628 23.239 1.00 81.00 89 LEU A O 1
ATOM 659 N N . ARG A 1 90 ? -11.719 -2.094 22.589 1.00 87.12 90 ARG A N 1
ATOM 660 C CA . ARG A 1 90 ? -11.850 -2.959 23.770 1.00 87.12 90 ARG A CA 1
ATOM 661 C C . ARG A 1 90 ? -11.550 -2.197 25.060 1.00 87.12 90 ARG A C 1
ATOM 663 O O . ARG A 1 90 ? -12.303 -2.327 26.024 1.00 87.12 90 ARG A O 1
ATOM 670 N N . LEU A 1 91 ? -10.482 -1.397 25.082 1.00 86.19 91 LEU A N 1
ATOM 671 C CA . LEU A 1 91 ? -10.136 -0.558 26.233 1.00 86.19 91 LEU A CA 1
ATOM 672 C C . LEU A 1 91 ? -11.222 0.484 26.529 1.00 86.19 91 LEU A C 1
ATOM 674 O O . LEU A 1 91 ? -11.578 0.678 27.692 1.00 86.19 91 LEU A O 1
ATOM 678 N N . ALA A 1 92 ? -11.773 1.130 25.498 1.00 83.19 92 ALA A N 1
ATOM 679 C CA . ALA A 1 92 ? -12.860 2.094 25.655 1.00 83.19 92 ALA A CA 1
ATOM 680 C C . ALA A 1 92 ? -14.104 1.443 26.287 1.00 83.19 92 ALA A C 1
ATOM 682 O O . ALA A 1 92 ? -14.635 1.958 27.271 1.00 83.19 92 ALA A O 1
ATOM 683 N N . LEU A 1 93 ? -14.502 0.261 25.805 1.00 80.81 93 LEU A N 1
ATOM 684 C CA . LEU A 1 93 ? -15.615 -0.515 26.365 1.00 80.81 93 LEU A CA 1
ATOM 685 C C . LEU A 1 93 ? -15.370 -0.950 27.817 1.00 80.81 93 LEU A C 1
ATOM 687 O O . LEU A 1 93 ? -16.292 -0.963 28.630 1.00 80.81 93 LEU A O 1
ATOM 691 N N . GLN A 1 94 ? -14.136 -1.314 28.172 1.00 83.88 94 GLN A N 1
ATOM 692 C CA . GLN A 1 94 ? -13.788 -1.662 29.552 1.00 83.88 94 GLN A CA 1
ATOM 693 C C . GLN A 1 94 ? -13.898 -0.455 30.489 1.00 83.88 94 GLN A C 1
ATOM 695 O O . GLN A 1 94 ? -14.481 -0.577 31.565 1.00 83.88 94 GLN A O 1
ATOM 700 N N . ARG A 1 95 ? -13.383 0.708 30.073 1.00 80.44 95 ARG A N 1
ATOM 701 C CA . ARG A 1 95 ? -13.478 1.957 30.846 1.00 80.44 95 ARG A CA 1
ATOM 702 C C . ARG A 1 95 ? -14.926 2.368 31.073 1.00 80.44 95 ARG A C 1
ATOM 704 O O . ARG A 1 95 ? -15.289 2.741 32.183 1.00 80.44 95 ARG A O 1
ATOM 711 N N . GLU A 1 96 ? -15.750 2.244 30.042 1.00 86.88 96 GLU A N 1
ATOM 712 C CA . GLU A 1 96 ? -17.177 2.538 30.109 1.00 86.88 96 GLU A CA 1
ATOM 713 C C . GLU A 1 96 ? -17.903 1.637 31.121 1.00 86.88 96 GLU A C 1
ATOM 715 O O . GLU A 1 96 ? -18.609 2.134 32.003 1.00 86.88 96 GLU A O 1
ATOM 720 N N . ARG A 1 97 ? -17.643 0.323 31.083 1.00 84.31 97 ARG A N 1
ATOM 721 C CA . ARG A 1 97 ? -18.224 -0.638 32.033 1.00 84.31 97 ARG A CA 1
ATOM 722 C C . ARG A 1 97 ? -17.812 -0.345 33.471 1.00 84.31 97 ARG A C 1
ATOM 724 O O . ARG A 1 97 ? -18.647 -0.454 34.369 1.00 84.31 97 ARG A O 1
ATOM 731 N N . SER A 1 98 ? -16.549 0.012 33.696 1.00 81.81 98 SER A N 1
ATOM 732 C CA . SER A 1 98 ? -16.064 0.419 35.019 1.00 81.81 98 SER A CA 1
ATOM 733 C C . SER A 1 98 ? -16.768 1.687 35.498 1.00 81.81 98 SER A C 1
ATOM 735 O O . SER A 1 98 ? -17.329 1.685 36.588 1.00 81.81 98 SER A O 1
ATOM 737 N N . ALA A 1 99 ? -16.872 2.715 34.650 1.00 81.00 99 ALA A N 1
ATOM 738 C CA . ALA A 1 99 ? -17.561 3.957 34.995 1.00 81.00 99 ALA A CA 1
ATOM 739 C C . ALA A 1 99 ? -19.042 3.736 35.353 1.00 81.00 99 ALA A C 1
ATOM 741 O O . ALA A 1 99 ? -19.538 4.338 36.308 1.00 81.00 99 ALA A O 1
ATOM 742 N N . ARG A 1 100 ? -19.746 2.840 34.642 1.00 77.62 100 ARG A N 1
ATOM 743 C CA . ARG A 1 100 ? -21.126 2.451 34.984 1.00 77.62 100 ARG A CA 1
ATOM 744 C C . ARG A 1 100 ? -21.218 1.748 36.333 1.00 77.62 100 ARG A C 1
ATOM 746 O O . ARG A 1 100 ? -22.150 2.014 37.085 1.00 77.62 100 ARG A O 1
ATOM 753 N N . ARG A 1 101 ? -20.276 0.854 36.647 1.00 77.19 101 ARG A N 1
ATOM 754 C CA . ARG A 1 101 ? -20.228 0.159 37.946 1.00 77.19 101 ARG A CA 1
ATOM 755 C C . ARG A 1 101 ? -19.960 1.129 39.093 1.00 77.19 101 ARG A C 1
ATOM 757 O O . ARG A 1 101 ? -20.612 1.023 40.126 1.00 77.19 101 ARG A O 1
ATOM 764 N N . ASP A 1 102 ? -19.074 2.097 38.885 1.00 71.81 102 ASP A N 1
ATOM 765 C CA . ASP A 1 102 ? -18.771 3.132 39.876 1.00 71.81 102 ASP A CA 1
ATOM 766 C C . ASP A 1 102 ? -19.964 4.072 40.106 1.00 71.81 102 ASP A C 1
ATOM 768 O O . ASP A 1 102 ? -20.227 4.459 41.242 1.00 71.81 102 ASP A O 1
ATOM 772 N N . HIS A 1 103 ? -20.739 4.378 39.059 1.00 64.06 103 HIS A N 1
ATOM 773 C CA . HIS A 1 103 ? -21.992 5.137 39.179 1.00 64.06 103 HIS A CA 1
ATOM 774 C C . HIS A 1 103 ? -23.135 4.329 39.808 1.00 64.06 103 HIS A C 1
ATOM 776 O O . HIS A 1 103 ? -23.973 4.898 40.502 1.00 64.06 103 HIS A O 1
ATOM 782 N N . ALA A 1 104 ? -23.185 3.015 39.576 1.00 60.88 104 ALA A N 1
ATOM 783 C CA . ALA A 1 104 ? -24.195 2.126 40.150 1.00 60.88 104 ALA A CA 1
ATOM 784 C C . ALA A 1 104 ? -23.924 1.779 41.624 1.00 60.88 104 ALA A C 1
ATOM 786 O O . ALA A 1 104 ? -24.809 1.258 42.303 1.00 60.88 104 ALA A O 1
ATOM 787 N N . ARG A 1 105 ? -22.718 2.057 42.140 1.00 57.09 105 ARG A N 1
ATOM 788 C CA . ARG A 1 105 ? -22.392 1.873 43.554 1.00 57.09 105 ARG A CA 1
ATOM 789 C C . ARG A 1 105 ? -23.124 2.947 44.376 1.00 57.09 105 ARG A C 1
ATOM 791 O O . ARG A 1 105 ? -22.827 4.132 44.216 1.00 57.09 105 ARG A O 1
ATOM 798 N N . PRO A 1 106 ? -24.061 2.577 45.269 1.00 56.00 106 PRO A N 1
ATOM 799 C CA . PRO A 1 106 ? -24.778 3.556 46.072 1.00 56.00 106 PRO A CA 1
ATOM 800 C C . PRO A 1 106 ? -23.778 4.318 46.944 1.00 56.00 106 PRO A C 1
ATOM 802 O O . PRO A 1 106 ? -22.981 3.722 47.675 1.00 56.00 106 PRO A O 1
ATOM 805 N N . ARG A 1 107 ? -23.810 5.652 46.868 1.00 60.75 107 ARG A N 1
ATOM 806 C CA . ARG A 1 107 ? -23.147 6.501 47.858 1.00 60.75 107 ARG A CA 1
ATOM 807 C C . ARG A 1 107 ? -23.875 6.277 49.177 1.00 60.75 107 ARG A C 1
ATOM 809 O O . ARG A 1 107 ? -24.973 6.792 49.359 1.00 60.75 107 ARG A O 1
ATOM 816 N N . HIS A 1 108 ? -23.288 5.484 50.071 1.00 57.16 108 HIS A N 1
ATOM 817 C CA . HIS A 1 108 ? -23.761 5.423 51.448 1.00 57.16 108 HIS A CA 1
ATOM 818 C C . HIS A 1 108 ? -23.705 6.849 52.014 1.00 57.16 108 HIS A C 1
ATOM 820 O O . HIS A 1 108 ? -22.615 7.429 52.034 1.00 57.16 108 HIS A O 1
ATOM 826 N N . PRO A 1 109 ? -24.833 7.442 52.448 1.00 52.72 109 PRO A N 1
ATOM 827 C CA . PRO A 1 109 ? -24.762 8.660 53.227 1.00 52.72 109 PRO A CA 1
ATOM 828 C C . PRO A 1 109 ? -24.035 8.293 54.519 1.00 52.72 109 PRO A C 1
ATOM 830 O O . PRO A 1 109 ? -24.518 7.473 55.300 1.00 52.72 109 PRO A O 1
ATOM 833 N N . SER A 1 110 ? -22.843 8.852 54.718 1.00 55.16 110 SER A N 1
ATOM 834 C CA . SER A 1 110 ? -22.188 8.865 56.020 1.00 55.16 110 SER A CA 1
ATOM 835 C C . SER A 1 110 ? -23.083 9.676 56.952 1.00 55.16 110 SER A C 1
ATOM 837 O O . SER A 1 110 ? -23.035 10.909 56.976 1.00 55.16 110 SER A O 1
ATOM 839 N N . GLY A 1 111 ? -23.987 8.966 57.623 1.00 49.56 111 GLY A N 1
ATOM 840 C CA . GLY A 1 111 ? -24.836 9.501 58.667 1.00 49.56 111 GLY A CA 1
ATOM 841 C C . GLY A 1 111 ? -23.965 10.085 59.767 1.00 49.56 111 GLY A C 1
ATOM 842 O O . GLY A 1 111 ? -23.032 9.442 60.244 1.00 49.56 111 GLY A O 1
ATOM 843 N N . ARG A 1 112 ? -24.282 11.330 60.118 1.00 48.44 112 ARG A N 1
ATOM 844 C CA . ARG A 1 112 ? -23.819 12.010 61.323 1.00 48.44 112 ARG A CA 1
ATOM 845 C C . ARG A 1 112 ? -24.094 11.150 62.556 1.00 48.44 112 ARG A C 1
ATOM 847 O O . ARG A 1 112 ? -25.192 10.611 62.697 1.00 48.44 112 ARG A O 1
ATOM 854 N N . SER A 1 113 ? -2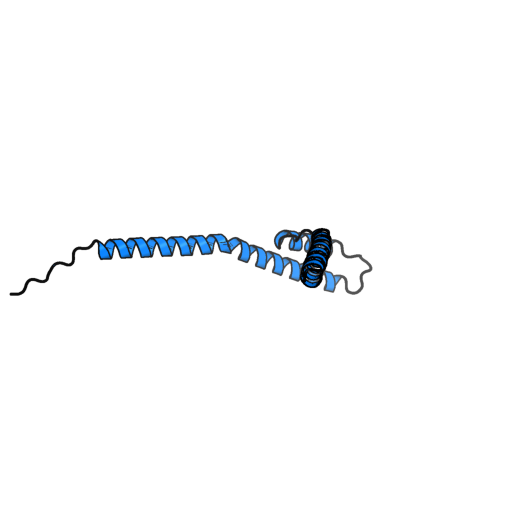3.152 11.139 63.486 1.00 60.47 113 SER A N 1
ATOM 855 C CA . SER A 1 113 ? -23.413 11.125 64.927 1.00 60.47 113 SER A CA 1
ATOM 856 C C . SER A 1 113 ? -22.321 11.942 65.594 1.00 60.47 113 SER A C 1
ATOM 858 O O . SER A 1 113 ? -21.151 11.753 65.193 1.00 60.47 113 SER A O 1
#

pLDDT: mean 74.87, std 13.3, range [48.44, 90.88]

Foldseek 3Di:
DPVVVVVVVVVVVVVVVVVVVVVVVVVVPPPPPQQLLRVLVVLLVCLVPPDPPDDVNVVSSVVSPVSSVVSVVVVVVVVCVVVVVVVVVVVVVVVVVVVVVVVVPDPDPPDDD

Secondary structure (DSSP, 8-state):
--HHHHHHHHHHHHHHHHHHHHHHHHHTT------HHHHHHHHHHHHHT--TT-TTHHHHHHHHHHHHHHHHHHHHHHHHHHHHHHHHHHHHHHHHHHHHHHHHS--------

Radius of gyration: 30.69 Å; chains: 1; bounding box: 59×54×85 Å